Protein AF-A0AA91GJD8-F1 (afdb_monomer)

Structure (mmCIF, N/CA/C/O backbone):
data_AF-A0AA91GJD8-F1
#
_entry.id   AF-A0AA91GJD8-F1
#
loop_
_atom_site.group_PDB
_atom_site.id
_atom_site.type_symbol
_atom_site.label_atom_id
_atom_site.label_alt_id
_atom_site.label_comp_id
_atom_site.label_asym_id
_atom_site.label_entity_id
_atom_site.label_seq_id
_atom_site.pdbx_PDB_ins_code
_atom_site.Cartn_x
_atom_site.Cartn_y
_atom_site.Cartn_z
_atom_site.occupancy
_atom_site.B_iso_or_equiv
_atom_site.auth_seq_id
_atom_site.auth_comp_id
_atom_site.auth_asym_id
_atom_site.auth_atom_id
_atom_site.pdbx_PDB_model_num
ATOM 1 N N . MET A 1 1 ? 23.138 -32.996 49.313 1.00 40.31 1 MET A N 1
ATOM 2 C CA . MET A 1 1 ? 22.400 -33.266 48.063 1.00 40.31 1 MET A CA 1
ATOM 3 C C . MET A 1 1 ? 22.111 -31.910 47.428 1.00 40.31 1 MET A C 1
ATOM 5 O O . MET A 1 1 ? 21.267 -31.189 47.938 1.00 40.31 1 MET A O 1
ATOM 9 N N . LEU A 1 2 ? 22.924 -31.492 46.452 1.00 36.62 2 LEU A N 1
ATOM 10 C CA . LEU A 1 2 ? 22.781 -30.199 45.770 1.00 36.62 2 LEU A CA 1
ATOM 11 C C . LEU A 1 2 ? 21.764 -30.365 44.634 1.00 36.62 2 LEU A C 1
ATOM 13 O O . LEU A 1 2 ? 22.000 -31.157 43.725 1.00 36.62 2 LEU A O 1
ATOM 17 N N . ALA A 1 3 ? 20.654 -29.633 44.680 1.00 37.00 3 ALA A N 1
ATOM 18 C CA . ALA A 1 3 ? 19.756 -29.502 43.541 1.00 37.00 3 ALA A CA 1
ATOM 19 C C . ALA A 1 3 ? 20.254 -28.346 42.665 1.00 37.00 3 ALA A C 1
ATOM 21 O O . ALA A 1 3 ? 20.180 -27.182 43.052 1.00 37.00 3 ALA A O 1
ATOM 22 N N . VAL A 1 4 ? 20.794 -28.677 41.493 1.00 37.81 4 VAL A N 1
ATOM 23 C CA . VAL A 1 4 ? 21.071 -27.703 40.435 1.00 37.81 4 VAL A CA 1
ATOM 24 C C . VAL A 1 4 ? 19.740 -27.390 39.758 1.00 37.81 4 VAL A C 1
ATOM 26 O O . VAL A 1 4 ? 19.189 -28.224 39.042 1.00 37.81 4 VAL A O 1
ATOM 29 N N . ILE A 1 5 ? 19.203 -26.197 40.007 1.00 45.84 5 ILE A N 1
ATOM 30 C CA . ILE A 1 5 ? 18.058 -25.674 39.262 1.00 45.84 5 ILE A CA 1
ATOM 31 C C . ILE A 1 5 ? 18.604 -25.112 37.949 1.00 45.84 5 ILE A C 1
ATOM 33 O O . ILE A 1 5 ? 19.195 -24.035 37.912 1.00 45.84 5 ILE A O 1
ATOM 37 N N . VAL A 1 6 ? 18.429 -25.868 36.867 1.00 45.69 6 VAL A N 1
ATOM 38 C CA . VAL A 1 6 ? 18.676 -25.390 35.504 1.00 45.69 6 VAL A CA 1
ATOM 39 C C . VAL A 1 6 ? 17.486 -24.523 35.099 1.00 45.69 6 VAL A C 1
ATOM 41 O O . VAL A 1 6 ? 16.412 -25.031 34.782 1.00 45.69 6 VAL A O 1
ATOM 44 N N . LEU A 1 7 ? 17.663 -23.202 35.130 1.00 41.31 7 LEU A N 1
ATOM 45 C CA . LEU A 1 7 ? 16.714 -22.268 34.532 1.00 41.31 7 LEU A CA 1
ATOM 46 C C . LEU A 1 7 ? 16.881 -22.316 33.009 1.00 41.31 7 LEU A C 1
ATOM 48 O O . LEU A 1 7 ? 17.802 -21.722 32.449 1.00 41.31 7 LEU A O 1
ATOM 52 N N . PHE A 1 8 ? 15.976 -23.023 32.332 1.00 42.22 8 PHE A N 1
ATOM 53 C CA . PHE A 1 8 ? 15.761 -22.857 30.899 1.00 42.22 8 PHE A CA 1
ATOM 54 C C . PHE A 1 8 ? 15.154 -21.471 30.662 1.00 42.22 8 PHE A C 1
ATOM 56 O O . PHE A 1 8 ? 13.937 -21.300 30.689 1.00 42.22 8 PHE A O 1
ATOM 63 N N . SER A 1 9 ? 16.002 -20.467 30.434 1.00 44.53 9 SER A N 1
ATOM 64 C CA . SER A 1 9 ? 15.555 -19.203 29.852 1.00 44.53 9 SER A CA 1
ATOM 65 C C . SER A 1 9 ? 15.258 -19.459 28.377 1.00 44.53 9 SER A C 1
ATOM 67 O O . SER A 1 9 ? 16.129 -19.382 27.510 1.00 44.53 9 SER A O 1
ATOM 69 N N . GLY A 1 10 ? 14.028 -19.890 28.103 1.00 40.16 10 GLY A N 1
ATOM 70 C CA . GLY A 1 10 ? 13.501 -19.996 26.755 1.00 40.16 10 GLY A CA 1
ATOM 71 C C . GLY A 1 10 ? 13.394 -18.601 26.154 1.00 40.16 10 GLY A C 1
ATOM 72 O O . GLY A 1 10 ? 12.368 -17.944 26.294 1.00 40.16 10 GLY A O 1
ATOM 73 N N . CYS A 1 11 ? 14.444 -18.148 25.471 1.00 42.94 11 CYS A N 1
ATOM 74 C CA . CYS A 1 11 ? 14.376 -16.986 24.593 1.00 42.94 11 CYS A CA 1
ATOM 75 C C . CYS A 1 11 ? 13.527 -17.335 23.364 1.00 42.94 11 CYS A C 1
ATOM 77 O O . CYS A 1 11 ? 14.033 -17.539 22.263 1.00 42.94 11 CYS A O 1
ATOM 79 N N . THR A 1 12 ? 12.209 -17.408 23.528 1.00 47.09 12 THR A N 1
ATOM 80 C CA . THR A 1 12 ? 11.309 -17.159 22.406 1.00 47.09 12 THR A CA 1
ATOM 81 C C . THR A 1 12 ? 11.409 -15.674 22.097 1.00 47.09 12 THR A C 1
ATOM 83 O O . THR A 1 12 ? 10.758 -14.867 22.755 1.00 47.09 12 THR A O 1
ATOM 86 N N . ASN A 1 13 ? 12.232 -15.313 21.108 1.00 42.97 13 ASN A N 1
ATOM 87 C CA . ASN A 1 13 ? 12.171 -14.012 20.442 1.00 42.97 13 ASN A CA 1
ATOM 88 C C . ASN A 1 13 ? 10.788 -13.887 19.790 1.00 42.97 13 ASN A C 1
ATOM 90 O O . ASN A 1 13 ? 10.597 -14.179 18.608 1.00 42.97 13 ASN A O 1
ATOM 94 N N . ARG A 1 14 ? 9.784 -13.530 20.590 1.00 50.78 14 ARG A N 1
ATOM 95 C CA . ARG A 1 14 ? 8.477 -13.124 20.102 1.00 50.78 14 ARG A CA 1
ATOM 96 C C . ARG A 1 14 ? 8.691 -11.719 19.569 1.00 50.78 14 ARG A C 1
ATOM 98 O O . ARG A 1 14 ? 8.642 -10.767 20.330 1.00 50.78 14 ARG A O 1
ATOM 105 N N . GLU A 1 15 ? 9.035 -11.642 18.287 1.00 59.50 15 GLU A N 1
ATOM 106 C CA . GLU A 1 15 ? 9.141 -10.391 17.540 1.00 59.50 15 GLU A CA 1
ATOM 107 C C . GLU A 1 15 ? 7.910 -9.543 17.879 1.00 59.50 15 GLU A C 1
ATOM 109 O O . GLU A 1 15 ? 6.768 -9.957 17.634 1.00 59.50 15 GLU A O 1
ATOM 114 N N . GLU A 1 16 ? 8.145 -8.442 18.588 1.00 64.56 16 GLU A N 1
ATOM 115 C CA . GLU A 1 16 ? 7.087 -7.602 19.123 1.00 64.56 16 GLU A CA 1
ATOM 116 C C . GLU A 1 16 ? 6.319 -7.014 17.939 1.00 64.56 16 GLU A C 1
ATOM 118 O O . GLU A 1 16 ? 6.892 -6.399 17.037 1.00 64.56 16 GLU A O 1
ATOM 123 N N . ARG A 1 17 ? 5.019 -7.311 17.866 1.00 78.00 17 ARG A N 1
ATOM 124 C CA . ARG A 1 17 ? 4.203 -6.880 16.732 1.00 78.00 17 ARG A CA 1
ATOM 125 C C . ARG A 1 17 ? 3.883 -5.408 16.899 1.00 78.00 17 ARG A C 1
ATOM 127 O O . ARG A 1 17 ? 3.094 -5.053 17.768 1.00 78.00 17 ARG A O 1
ATOM 134 N N . LYS A 1 18 ? 4.457 -4.586 16.028 1.00 89.50 18 LYS A N 1
ATOM 135 C CA . LYS A 1 18 ? 4.160 -3.159 15.964 1.00 89.50 18 LYS A CA 1
ATOM 136 C C . LYS A 1 18 ? 2.747 -2.930 15.444 1.00 89.50 18 LYS A C 1
ATOM 138 O O . LYS A 1 18 ? 2.341 -3.523 14.442 1.00 89.50 18 LYS A O 1
ATOM 143 N N . GLU A 1 19 ? 2.006 -2.071 16.132 1.00 93.62 19 GLU A N 1
ATOM 144 C CA . GLU A 1 19 ? 0.676 -1.646 15.708 1.00 93.62 19 GLU A CA 1
ATOM 145 C C . GLU A 1 19 ? 0.785 -0.708 14.507 1.00 93.62 19 GLU A C 1
ATOM 147 O O . GLU A 1 19 ? 1.524 0.278 14.541 1.00 93.62 19 GLU A O 1
ATOM 152 N N . ILE A 1 20 ? 0.047 -1.016 13.442 1.00 96.00 20 ILE A N 1
ATOM 153 C CA . ILE A 1 20 ? 0.041 -0.218 12.217 1.00 96.00 20 ILE A CA 1
ATOM 154 C C . ILE A 1 20 ? -0.845 1.009 12.435 1.00 96.00 20 ILE A C 1
ATOM 156 O O . ILE A 1 20 ? -1.944 0.909 12.975 1.00 96.00 20 ILE A O 1
ATOM 160 N N . LYS A 1 21 ? -0.363 2.168 11.991 1.00 97.94 21 LYS A N 1
ATOM 161 C CA . LYS A 1 21 ? -1.124 3.419 11.942 1.00 97.94 21 LYS A CA 1
ATOM 162 C C . LYS A 1 21 ? -1.615 3.710 10.527 1.00 97.94 21 LYS A C 1
ATOM 164 O O . LYS A 1 21 ? -2.779 4.042 10.325 1.00 97.94 21 LYS A O 1
ATOM 169 N N . GLU A 1 22 ? -0.722 3.567 9.553 1.00 98.38 22 GLU A N 1
ATOM 170 C CA . GLU A 1 22 ? -0.980 3.948 8.168 1.00 98.38 22 GLU A CA 1
ATOM 171 C C . GLU A 1 22 ? -0.252 3.005 7.208 1.00 98.38 22 GLU A C 1
ATOM 173 O O . GLU A 1 22 ? 0.872 2.566 7.481 1.00 98.38 22 GLU A O 1
ATOM 178 N N . ILE A 1 23 ? -0.884 2.718 6.073 1.00 98.50 23 ILE A N 1
ATOM 179 C CA . ILE A 1 23 ? -0.263 2.006 4.955 1.00 98.50 23 ILE A CA 1
ATOM 180 C C . ILE A 1 23 ? -0.408 2.873 3.713 1.00 98.50 23 ILE A C 1
ATOM 182 O O . ILE A 1 23 ? -1.518 3.246 3.356 1.00 98.50 23 ILE A O 1
ATOM 186 N N . SER A 1 24 ? 0.698 3.143 3.032 1.00 98.44 24 SER A N 1
ATOM 187 C CA . SER A 1 24 ? 0.710 3.834 1.747 1.00 98.44 24 SER A CA 1
ATOM 188 C C . SER A 1 24 ? 1.367 2.940 0.706 1.00 98.44 24 SER A C 1
ATOM 190 O O . SER A 1 24 ? 2.422 2.356 0.958 1.00 98.44 24 SER A O 1
ATOM 192 N N . TYR A 1 25 ? 0.734 2.792 -0.450 1.00 98.50 25 TYR A N 1
ATOM 193 C CA . TYR A 1 25 ? 1.249 1.995 -1.555 1.00 98.50 25 TYR A CA 1
ATOM 194 C C . TYR A 1 25 ? 1.020 2.716 -2.877 1.00 98.50 25 TYR A C 1
ATOM 196 O O . TYR A 1 25 ? -0.041 3.299 -3.089 1.00 98.50 25 TYR A O 1
ATOM 204 N N . MET A 1 26 ? 1.984 2.625 -3.791 1.00 97.44 26 MET A N 1
ATOM 205 C CA . MET A 1 26 ? 1.849 3.172 -5.139 1.00 97.44 26 MET A CA 1
ATOM 206 C C . MET A 1 26 ? 2.556 2.325 -6.192 1.00 97.44 26 MET A C 1
ATOM 208 O O . MET A 1 26 ? 3.526 1.622 -5.902 1.00 97.44 26 MET A O 1
ATOM 212 N N . THR A 1 27 ? 2.090 2.454 -7.432 1.00 96.31 27 THR A N 1
ATOM 213 C CA . THR A 1 27 ? 2.790 1.997 -8.635 1.00 96.31 27 THR A CA 1
ATOM 214 C C . THR A 1 27 ? 3.032 3.157 -9.578 1.00 96.31 27 THR A C 1
ATOM 216 O O . THR A 1 27 ? 2.206 4.066 -9.685 1.00 96.31 27 THR A O 1
ATOM 219 N N . SER A 1 28 ? 4.131 3.090 -10.318 1.00 94.31 28 SER A N 1
ATOM 220 C CA . SER A 1 28 ? 4.445 4.034 -11.379 1.00 94.31 28 SER A CA 1
ATOM 221 C C . SER A 1 28 ? 5.001 3.336 -12.613 1.00 94.31 28 SER A C 1
ATOM 223 O O . SER A 1 28 ? 5.480 2.204 -12.552 1.00 94.31 28 SER A O 1
ATOM 225 N N . SER A 1 29 ? 4.923 4.028 -13.745 1.00 90.94 29 SER A N 1
ATOM 226 C CA . SER A 1 29 ? 5.653 3.691 -14.963 1.00 90.94 29 SER A CA 1
ATOM 227 C C . SER A 1 29 ? 6.292 4.963 -15.505 1.00 90.94 29 SER A C 1
ATOM 229 O O . SER A 1 29 ? 5.633 5.998 -15.593 1.00 90.94 29 SER A O 1
ATOM 231 N N . PHE A 1 30 ? 7.598 4.920 -15.780 1.00 88.56 30 PHE A N 1
ATOM 232 C CA . PHE A 1 30 ? 8.376 6.081 -16.245 1.00 88.56 30 PHE A CA 1
ATOM 233 C C . PHE A 1 30 ? 8.200 7.338 -15.368 1.00 88.56 30 PHE A C 1
ATOM 235 O O . PHE A 1 30 ? 8.199 8.466 -15.854 1.00 88.56 30 PHE A O 1
ATOM 242 N N . GLY A 1 31 ? 8.045 7.139 -14.054 1.00 87.88 31 GLY A N 1
ATOM 243 C CA . GLY A 1 31 ?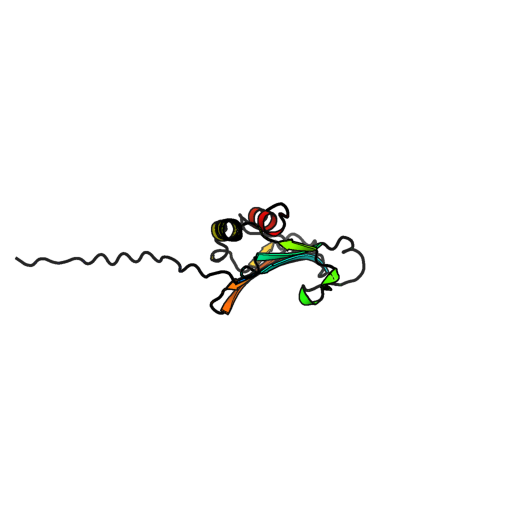 7.869 8.218 -13.078 1.00 87.88 31 GLY A CA 1
ATOM 244 C C . GLY A 1 31 ? 6.446 8.774 -12.961 1.00 87.88 31 GLY A C 1
ATOM 245 O O . GLY A 1 31 ? 6.222 9.636 -12.118 1.00 87.88 31 GLY A O 1
ATOM 246 N N . VAL A 1 32 ? 5.481 8.276 -13.739 1.00 90.69 32 VAL A N 1
ATOM 247 C CA . VAL A 1 32 ? 4.063 8.652 -13.631 1.00 90.69 32 VAL A CA 1
ATOM 248 C C . VAL A 1 32 ? 3.336 7.633 -12.762 1.00 90.69 32 VAL A C 1
ATOM 250 O O . VAL A 1 32 ? 3.399 6.433 -13.036 1.00 90.69 32 VAL A O 1
ATOM 253 N N . LEU A 1 33 ? 2.648 8.089 -11.713 1.00 93.12 33 LEU A N 1
ATOM 254 C CA . LEU A 1 33 ? 1.823 7.229 -10.871 1.00 93.12 33 LEU A CA 1
ATOM 255 C C . LEU A 1 33 ? 0.648 6.679 -11.673 1.00 93.12 33 LEU A C 1
ATOM 257 O O . LEU A 1 33 ? -0.118 7.425 -12.286 1.00 93.12 33 LEU A O 1
ATOM 261 N N . SER A 1 34 ? 0.495 5.361 -11.619 1.00 93.19 34 SER A N 1
ATOM 262 C CA . SER A 1 34 ? -0.629 4.644 -12.216 1.00 93.19 34 SER A CA 1
ATOM 263 C C . SER A 1 34 ? -1.687 4.276 -11.181 1.00 93.19 34 SER A C 1
ATOM 265 O O . SER A 1 34 ? -2.877 4.307 -11.483 1.00 93.19 34 SER A O 1
ATOM 267 N N . LYS A 1 35 ? -1.276 3.941 -9.953 1.00 95.75 35 LYS A N 1
ATOM 268 C CA . LYS A 1 35 ? -2.179 3.621 -8.841 1.00 95.75 35 LYS A CA 1
ATOM 269 C C . LYS A 1 35 ? -1.581 4.089 -7.527 1.00 95.75 35 LYS A C 1
ATOM 271 O O . LYS A 1 35 ? -0.367 4.005 -7.344 1.00 95.75 35 LYS A O 1
ATOM 276 N N . ALA A 1 36 ? -2.436 4.498 -6.602 1.00 97.56 36 ALA A N 1
ATOM 277 C CA . ALA A 1 36 ? -2.062 4.731 -5.217 1.00 97.56 36 ALA A CA 1
ATOM 278 C C . ALA A 1 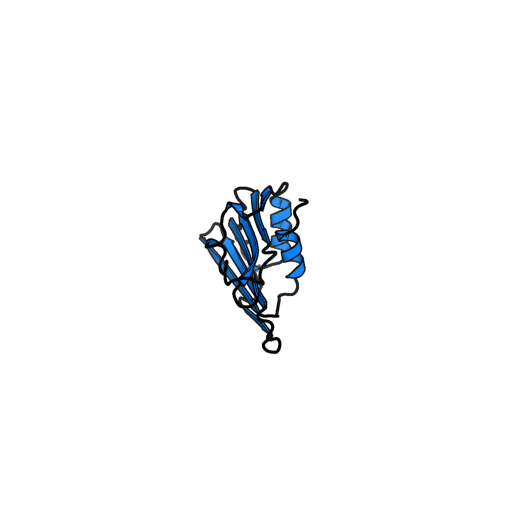36 ? -3.186 4.306 -4.270 1.00 97.56 36 ALA A C 1
ATOM 280 O O . ALA A 1 36 ? -4.361 4.305 -4.636 1.00 97.56 36 ALA A O 1
ATOM 281 N N . VAL A 1 37 ? -2.812 3.929 -3.054 1.00 98.31 37 VAL A N 1
ATOM 282 C CA . VAL A 1 37 ? -3.744 3.678 -1.960 1.00 98.31 37 VAL A CA 1
ATOM 283 C C . VAL A 1 37 ? -3.133 4.128 -0.644 1.00 98.31 37 VAL A C 1
ATOM 285 O O . VAL A 1 37 ? -1.990 3.789 -0.337 1.00 98.31 37 VAL A O 1
ATOM 288 N N . GLU A 1 38 ? -3.913 4.864 0.135 1.00 98.31 38 GLU A N 1
ATOM 289 C CA . GLU A 1 38 ? -3.589 5.248 1.506 1.00 98.31 38 GLU A CA 1
ATOM 290 C C . GLU A 1 38 ? -4.636 4.662 2.441 1.00 98.31 38 GLU A C 1
ATOM 292 O O . GLU A 1 38 ? -5.830 4.857 2.234 1.00 98.31 38 GLU A O 1
ATOM 297 N N . VAL A 1 39 ? -4.201 3.934 3.463 1.00 98.44 39 VAL A N 1
ATOM 298 C CA . VAL A 1 39 ? -5.058 3.329 4.480 1.00 98.44 39 VAL A CA 1
ATOM 299 C C . VAL A 1 39 ? -4.762 3.982 5.816 1.00 98.44 39 VAL A C 1
ATOM 301 O O . VAL A 1 39 ? -3.622 3.938 6.276 1.00 98.44 39 VAL A O 1
ATOM 304 N N . ASN A 1 40 ? -5.795 4.512 6.462 1.00 98.19 40 ASN A N 1
ATOM 305 C CA . ASN A 1 40 ? -5.734 4.999 7.832 1.00 98.19 40 ASN A CA 1
ATOM 306 C C . ASN A 1 40 ? -6.448 3.993 8.746 1.00 98.19 40 ASN A C 1
ATOM 308 O O . ASN A 1 40 ? -7.649 3.745 8.599 1.00 98.19 40 ASN A O 1
ATOM 312 N N . ILE A 1 41 ? -5.693 3.391 9.671 1.00 97.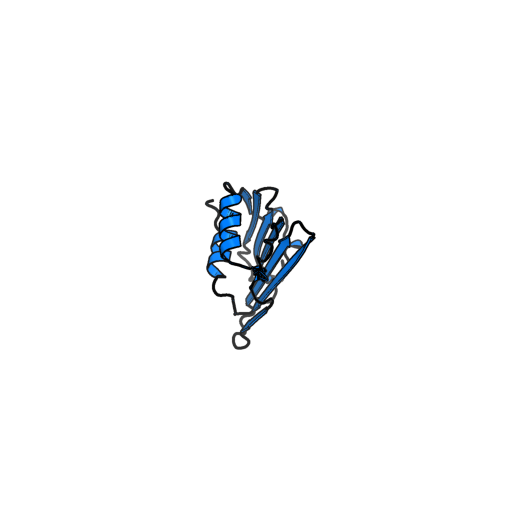62 41 ILE A N 1
ATOM 313 C CA . ILE A 1 41 ? -6.207 2.347 10.567 1.00 97.62 41 ILE A CA 1
ATOM 314 C C . ILE A 1 41 ? -7.137 2.929 11.636 1.00 97.62 41 ILE A C 1
ATOM 316 O O . ILE A 1 41 ? -8.140 2.302 11.969 1.00 97.62 41 ILE A O 1
ATOM 320 N N . GLU A 1 42 ? -6.834 4.122 12.150 1.00 95.94 42 GLU A N 1
ATOM 321 C CA . GLU A 1 42 ? -7.622 4.777 13.204 1.00 95.94 42 GLU A CA 1
ATOM 322 C C . GLU A 1 42 ? -8.997 5.206 12.682 1.00 95.94 42 GLU A C 1
ATOM 324 O O . GLU A 1 42 ? -10.013 4.957 13.330 1.00 95.94 42 GLU A O 1
ATOM 329 N N . ASP A 1 43 ? -9.037 5.753 11.467 1.00 97.31 43 ASP A N 1
ATOM 330 C CA . ASP A 1 43 ? -10.280 6.188 10.826 1.00 97.31 43 ASP A CA 1
ATOM 331 C C . ASP A 1 43 ? -11.031 5.035 10.138 1.00 97.31 43 ASP A C 1
ATOM 333 O O . ASP A 1 43 ? -12.185 5.197 9.725 1.00 97.31 43 ASP A O 1
ATOM 337 N N . ALA A 1 44 ? -10.389 3.867 10.011 1.00 97.56 44 ALA A N 1
ATOM 338 C CA . ALA A 1 44 ? -10.860 2.724 9.233 1.00 97.56 44 ALA A CA 1
ATOM 339 C C . ALA A 1 44 ? -11.284 3.134 7.812 1.00 97.56 44 ALA A C 1
ATOM 341 O O . ALA A 1 44 ? -12.363 2.779 7.327 1.00 97.56 44 ALA A O 1
ATOM 342 N N . THR A 1 45 ? -10.433 3.911 7.143 1.00 97.69 45 THR A N 1
ATOM 343 C CA . THR A 1 45 ? -10.663 4.385 5.776 1.00 97.69 45 THR A CA 1
ATOM 344 C C . THR A 1 45 ? -9.513 4.012 4.863 1.00 97.69 45 THR A C 1
ATOM 346 O O . THR A 1 45 ? -8.378 3.802 5.296 1.00 97.69 45 THR A O 1
ATOM 349 N N . LYS A 1 46 ? -9.815 3.953 3.569 1.00 97.00 46 LYS A N 1
ATOM 350 C CA . LYS A 1 46 ? -8.799 3.962 2.530 1.00 97.00 46 LYS A CA 1
ATOM 351 C C . LYS A 1 46 ? -9.174 4.891 1.391 1.00 97.00 46 LYS A C 1
ATOM 353 O O . LYS A 1 46 ? -10.333 4.942 0.986 1.00 97.00 46 LYS A O 1
ATOM 358 N N . LYS A 1 47 ? -8.176 5.593 0.873 1.00 97.69 47 LYS A N 1
ATOM 359 C CA . LYS A 1 47 ? -8.257 6.431 -0.319 1.00 97.69 47 LYS A CA 1
ATOM 360 C C . LYS A 1 47 ? -7.585 5.689 -1.458 1.00 97.69 47 LYS A C 1
ATOM 362 O O . LYS A 1 47 ? -6.455 5.241 -1.288 1.00 97.69 47 LYS A O 1
ATOM 367 N N . ILE A 1 48 ? -8.262 5.529 -2.586 1.00 97.88 48 ILE A N 1
ATOM 368 C CA . ILE A 1 48 ? -7.747 4.825 -3.761 1.00 97.88 48 ILE A CA 1
ATOM 369 C C . ILE A 1 48 ? -7.714 5.793 -4.937 1.00 97.88 48 ILE A C 1
ATOM 371 O O . ILE A 1 48 ? -8.709 6.435 -5.247 1.00 97.88 48 ILE A O 1
ATOM 375 N N . PHE A 1 49 ? -6.568 5.858 -5.603 1.00 95.81 49 PHE A N 1
ATOM 376 C CA . PHE A 1 49 ? -6.375 6.596 -6.843 1.00 95.81 49 PHE A CA 1
ATOM 377 C C . PHE A 1 49 ? -5.991 5.622 -7.957 1.00 95.81 49 PHE A C 1
ATOM 379 O O . PHE A 1 49 ? -5.111 4.771 -7.780 1.00 95.81 49 PHE A O 1
ATOM 386 N N . ILE A 1 50 ? -6.634 5.763 -9.117 1.00 94.12 50 ILE A N 1
ATOM 387 C CA . ILE A 1 50 ? -6.319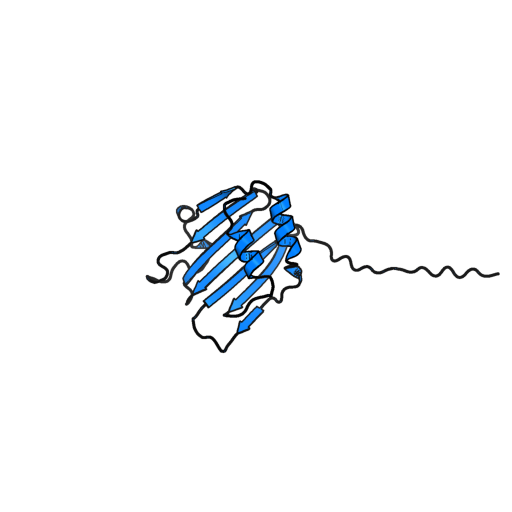 5.017 -10.337 1.00 94.12 50 ILE A CA 1
ATOM 388 C C . ILE A 1 50 ? -6.192 6.021 -11.480 1.00 94.12 50 ILE A C 1
ATOM 390 O O . ILE A 1 50 ? -7.172 6.634 -11.898 1.00 94.12 50 ILE A O 1
ATOM 394 N N . ASN A 1 51 ? -4.981 6.163 -12.011 1.00 90.31 51 ASN A N 1
ATOM 395 C CA . ASN A 1 51 ? -4.732 6.998 -13.174 1.00 90.31 51 ASN A CA 1
ATOM 396 C C . ASN A 1 51 ? -5.044 6.209 -14.449 1.00 90.31 51 ASN A C 1
ATOM 398 O O . ASN A 1 51 ? -4.275 5.333 -14.847 1.00 90.31 51 ASN A O 1
ATOM 402 N N . ASN A 1 52 ? -6.163 6.524 -15.097 1.00 81.25 52 ASN A N 1
ATOM 403 C CA . ASN A 1 52 ? -6.554 5.896 -16.361 1.00 81.25 52 ASN A CA 1
ATOM 404 C C . ASN A 1 52 ? -5.895 6.546 -17.595 1.00 81.25 52 ASN A C 1
ATOM 406 O O . ASN A 1 52 ? -5.956 5.965 -18.676 1.00 81.25 52 ASN A O 1
ATOM 410 N N . ASP A 1 53 ? -5.242 7.707 -17.449 1.00 73.56 53 ASP A N 1
ATOM 411 C CA . ASP A 1 53 ? -4.527 8.407 -18.528 1.00 73.56 53 ASP A CA 1
ATOM 412 C C . ASP A 1 53 ? -3.065 8.694 -18.145 1.00 73.56 53 ASP A C 1
ATOM 414 O O . ASP A 1 53 ? -2.565 9.815 -18.209 1.00 73.56 53 ASP A O 1
ATOM 418 N N . TYR A 1 54 ? -2.328 7.643 -17.782 1.00 66.38 54 TYR A N 1
ATOM 419 C CA . TYR A 1 54 ? -0.886 7.728 -17.510 1.00 66.38 54 TYR A CA 1
ATOM 420 C C . TYR A 1 54 ? -0.037 7.955 -18.781 1.00 66.38 54 TYR A C 1
ATOM 422 O O . TYR A 1 54 ? 1.191 7.975 -18.713 1.00 66.38 54 TYR A O 1
ATOM 430 N N . SER A 1 55 ? -0.684 8.121 -19.944 1.00 63.28 55 SER A N 1
ATOM 431 C CA . SER A 1 55 ? -0.050 8.353 -21.247 1.00 63.28 55 SER A CA 1
ATOM 432 C C . SER A 1 55 ? 0.212 9.833 -21.545 1.00 63.28 55 SER A C 1
ATOM 434 O O . SER A 1 55 ? 1.042 10.152 -22.400 1.00 63.28 55 SER A O 1
ATOM 436 N N . ARG A 1 56 ? -0.471 10.748 -20.840 1.00 52.75 56 ARG A N 1
ATOM 437 C CA . ARG A 1 56 ? -0.393 12.192 -21.077 1.00 52.75 56 ARG A CA 1
ATOM 438 C C . ARG A 1 56 ? 0.153 12.917 -19.846 1.00 52.75 56 ARG A C 1
ATOM 440 O O . ARG A 1 56 ? -0.547 13.144 -18.873 1.00 52.75 56 ARG A O 1
ATOM 447 N N . SER A 1 57 ? 1.410 13.345 -19.951 1.00 55.00 57 SER A N 1
ATOM 448 C CA . SER A 1 57 ? 2.014 14.412 -19.137 1.00 55.00 57 SER A CA 1
ATOM 449 C C . SER A 1 57 ? 2.226 14.132 -17.640 1.00 55.00 57 SER A C 1
ATOM 451 O O . SER A 1 57 ? 1.555 14.716 -16.805 1.00 55.00 57 SER A O 1
ATOM 453 N N . GLY A 1 58 ? 3.267 13.359 -17.303 1.00 61.62 58 GLY A N 1
ATOM 454 C CA . GLY A 1 58 ? 4.248 13.662 -16.235 1.00 61.62 58 GLY A CA 1
ATOM 455 C C . GLY A 1 58 ? 3.812 13.838 -14.767 1.00 61.62 58 GLY A C 1
ATOM 456 O O . GLY A 1 58 ? 4.686 13.994 -13.915 1.00 61.62 58 GLY A O 1
ATOM 457 N N . VAL A 1 59 ? 2.521 13.813 -14.443 1.00 70.19 59 VAL A N 1
ATOM 458 C CA . VAL A 1 59 ? 1.971 13.977 -13.091 1.00 70.19 59 VAL A CA 1
ATOM 459 C C . VAL A 1 59 ? 0.715 13.110 -12.919 1.00 70.19 59 VAL A C 1
ATOM 461 O O . VAL A 1 59 ? 0.025 12.844 -13.900 1.00 70.19 59 VAL A O 1
ATOM 464 N N . PRO A 1 60 ? 0.398 12.666 -11.693 1.00 82.62 60 PRO A N 1
ATOM 465 C CA . PRO A 1 60 ? 1.180 12.830 -10.469 1.00 82.62 60 PRO A CA 1
ATOM 466 C C . PRO A 1 60 ? 2.352 11.838 -10.427 1.00 82.62 60 PRO A C 1
ATOM 468 O O . PRO A 1 60 ? 2.252 10.725 -10.924 1.00 82.62 60 PRO A O 1
ATOM 471 N N . ASN A 1 61 ? 3.482 12.239 -9.845 1.00 84.25 61 ASN A N 1
ATOM 472 C CA . ASN A 1 61 ? 4.667 11.384 -9.644 1.00 84.25 61 ASN A CA 1
ATOM 473 C C . ASN A 1 61 ? 4.883 10.995 -8.171 1.00 84.25 61 ASN A C 1
ATOM 475 O O . ASN A 1 61 ? 5.774 10.206 -7.855 1.00 84.25 61 ASN A O 1
ATOM 479 N N . LYS A 1 62 ? 4.068 11.559 -7.277 1.00 88.44 62 LYS A N 1
ATOM 480 C CA . LYS A 1 62 ? 4.031 11.287 -5.843 1.00 88.44 62 LYS A CA 1
ATOM 481 C C . LYS A 1 62 ? 2.600 11.431 -5.332 1.00 88.44 62 LYS A C 1
ATOM 483 O O . LYS A 1 62 ? 1.810 12.145 -5.950 1.00 88.44 62 LYS A O 1
ATOM 488 N N . ILE A 1 63 ? 2.279 10.754 -4.232 1.00 91.62 63 ILE A N 1
ATOM 489 C CA . ILE A 1 63 ? 0.911 10.692 -3.702 1.00 91.62 63 ILE A CA 1
ATOM 490 C C . ILE A 1 63 ? 0.447 12.068 -3.221 1.00 91.62 63 ILE A C 1
ATOM 492 O O . ILE A 1 63 ? -0.671 12.465 -3.517 1.00 91.62 63 ILE A O 1
ATOM 496 N N . GLU A 1 64 ? 1.330 12.847 -2.595 1.00 91.62 64 GLU A N 1
ATOM 497 C CA . GLU A 1 64 ? 1.038 14.206 -2.121 1.00 91.62 64 GLU A CA 1
ATOM 498 C C . GLU A 1 64 ? 0.669 15.201 -3.235 1.00 91.62 64 GLU A C 1
ATOM 500 O O . GLU A 1 64 ? 0.144 16.276 -2.953 1.00 91.62 64 GLU A O 1
ATOM 505 N N . ASN A 1 65 ? 0.949 14.854 -4.496 1.00 90.81 65 ASN A N 1
ATOM 506 C CA . ASN A 1 65 ? 0.611 15.669 -5.661 1.00 90.81 65 ASN A CA 1
ATOM 507 C C . ASN A 1 65 ? -0.743 15.283 -6.278 1.00 90.81 65 ASN A C 1
ATOM 509 O O . ASN A 1 65 ? -1.149 15.903 -7.260 1.00 90.81 65 ASN A O 1
ATOM 513 N N . ILE A 1 66 ? -1.412 14.247 -5.763 1.00 90.81 66 ILE A N 1
ATOM 514 C CA . ILE A 1 66 ? -2.735 13.824 -6.224 1.00 90.81 66 ILE A CA 1
ATOM 515 C C . ILE A 1 66 ? -3.778 14.745 -5.572 1.00 90.81 66 ILE A C 1
ATOM 517 O O . ILE A 1 66 ? -3.819 14.827 -4.341 1.00 90.81 66 ILE A O 1
ATOM 521 N N . PRO A 1 67 ? -4.629 15.441 -6.347 1.00 92.19 67 PRO A N 1
ATOM 522 C CA . PRO A 1 67 ? -5.751 16.182 -5.785 1.00 92.19 67 PRO A CA 1
ATOM 523 C C . PRO A 1 67 ? -6.651 15.270 -4.945 1.00 92.19 67 PRO A C 1
ATOM 525 O O . PRO A 1 67 ? -7.012 14.181 -5.376 1.00 92.19 67 PRO A O 1
ATOM 528 N N . GLU A 1 68 ? -7.079 15.727 -3.766 1.00 92.94 68 GLU A N 1
ATOM 529 C CA . GLU A 1 68 ? -7.983 14.950 -2.896 1.00 92.94 68 GLU A CA 1
ATOM 530 C C . GLU A 1 68 ? -9.288 14.537 -3.602 1.00 92.94 68 GLU A C 1
ATOM 532 O O . GLU A 1 68 ? -9.841 13.481 -3.311 1.00 92.94 68 GLU A O 1
ATOM 537 N N . SER A 1 69 ? -9.755 15.336 -4.569 1.00 93.94 69 SER A N 1
ATOM 538 C CA . SER A 1 69 ? -10.920 15.031 -5.412 1.00 93.94 69 SER A CA 1
ATOM 539 C C . SER A 1 69 ? -10.744 13.813 -6.315 1.00 93.94 69 SER A C 1
ATOM 541 O O . SER A 1 69 ? -11.740 13.268 -6.784 1.00 93.94 69 SER A O 1
ATOM 543 N N . ASP A 1 70 ? -9.502 13.414 -6.581 1.00 93.75 70 ASP A N 1
ATOM 544 C CA . ASP A 1 70 ? -9.174 12.331 -7.506 1.00 93.75 70 ASP A CA 1
ATOM 545 C C . ASP A 1 70 ? -9.087 10.981 -6.778 1.00 93.75 70 ASP A C 1
ATOM 547 O O . ASP A 1 70 ? -8.941 9.936 -7.415 1.00 93.75 70 ASP A O 1
ATOM 551 N N . PHE A 1 71 ? -9.190 10.986 -5.445 1.00 96.00 71 PHE A N 1
ATOM 552 C CA . PHE A 1 71 ? -9.310 9.771 -4.658 1.00 96.00 71 PHE A CA 1
ATOM 553 C C . PHE A 1 71 ? -10.766 9.346 -4.503 1.00 96.00 71 PHE A C 1
ATOM 555 O O . PHE A 1 71 ? -11.633 10.103 -4.068 1.00 96.00 71 PHE A O 1
ATOM 562 N N . GLU A 1 72 ? -11.001 8.061 -4.721 1.00 97.00 72 GLU A N 1
ATOM 563 C CA . GLU A 1 72 ? -12.194 7.391 -4.233 1.00 97.00 72 GLU A CA 1
ATOM 564 C C . GLU A 1 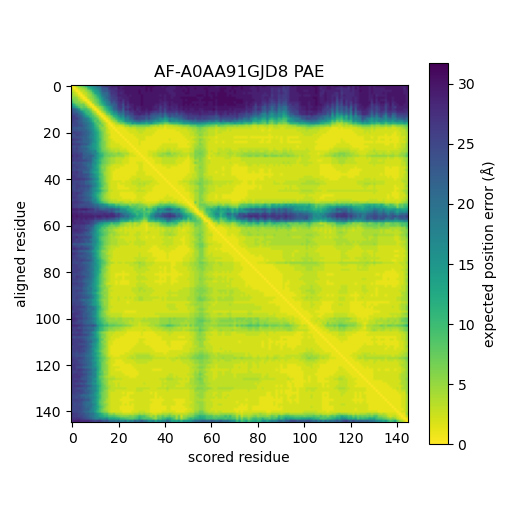72 ? -11.971 6.950 -2.782 1.00 97.00 72 GLU A C 1
ATOM 566 O O . GLU A 1 72 ? -10.971 6.301 -2.456 1.00 97.00 72 GLU A O 1
ATOM 571 N N . ILE A 1 73 ? -12.903 7.299 -1.894 1.00 97.06 73 ILE A N 1
ATOM 572 C CA . ILE A 1 73 ? -12.787 7.034 -0.457 1.00 97.06 73 ILE A CA 1
ATOM 573 C C . ILE A 1 73 ? -13.719 5.893 -0.064 1.00 97.06 73 ILE A C 1
ATOM 575 O O . ILE A 1 73 ? -14.927 5.946 -0.287 1.00 97.06 73 ILE A O 1
ATOM 579 N N . TYR A 1 74 ? -13.153 4.889 0.598 1.00 97.56 74 TYR A N 1
ATOM 580 C CA . TYR A 1 74 ? -13.858 3.708 1.071 1.00 97.56 74 TYR A CA 1
ATOM 581 C C . TYR A 1 74 ? -13.717 3.572 2.585 1.00 97.56 74 TYR A C 1
ATOM 583 O O . TYR A 1 74 ? -12.640 3.782 3.150 1.00 97.56 74 TYR A O 1
ATOM 591 N N . ARG A 1 75 ? -14.801 3.167 3.248 1.00 97.12 75 ARG A N 1
ATOM 592 C CA . ARG A 1 75 ? -14.768 2.738 4.648 1.00 97.12 75 ARG A CA 1
ATOM 593 C C . ARG A 1 75 ? -14.435 1.251 4.704 1.00 97.12 75 ARG A C 1
ATOM 595 O O . ARG A 1 75 ? -14.971 0.480 3.922 1.00 97.12 75 ARG A O 1
ATOM 602 N N . ILE A 1 76 ? -13.577 0.864 5.637 1.00 96.88 76 ILE A N 1
ATOM 603 C CA . ILE A 1 76 ? -13.249 -0.534 5.919 1.00 96.88 76 ILE A CA 1
ATOM 604 C C . ILE A 1 76 ? -14.249 -1.023 6.966 1.00 96.88 76 ILE A C 1
ATOM 606 O O . ILE A 1 76 ? -14.240 -0.529 8.096 1.00 96.88 76 ILE A O 1
ATOM 610 N N . SER A 1 77 ? -15.130 -1.962 6.612 1.00 94.56 77 SER A N 1
ATOM 611 C CA . SER A 1 77 ? -16.200 -2.383 7.532 1.00 94.56 77 SER A CA 1
ATOM 612 C C . SER A 1 77 ? -15.673 -3.143 8.759 1.00 94.56 77 SER A C 1
ATOM 614 O O . SER A 1 77 ? -16.162 -2.952 9.873 1.00 94.56 77 SER A O 1
ATOM 616 N N . ASP A 1 78 ? -14.639 -3.969 8.566 1.00 96.06 78 ASP A N 1
ATOM 617 C CA . ASP A 1 78 ? -14.005 -4.787 9.599 1.00 96.06 78 ASP A CA 1
ATOM 618 C C . ASP A 1 78 ? -12.489 -4.567 9.603 1.00 96.06 78 ASP A C 1
ATOM 620 O O . ASP A 1 78 ? -11.704 -5.306 8.995 1.00 96.06 78 ASP A O 1
ATOM 624 N N . ILE A 1 79 ? -12.071 -3.530 10.334 1.00 95.75 79 ILE A N 1
ATOM 625 C CA . ILE A 1 79 ? -10.660 -3.160 10.462 1.00 95.75 79 ILE A CA 1
ATOM 626 C C . ILE A 1 79 ? -9.810 -4.291 11.060 1.00 95.75 79 ILE A C 1
ATOM 628 O O . ILE A 1 79 ? -8.690 -4.522 10.613 1.00 95.75 79 ILE A O 1
ATOM 632 N N . ARG A 1 80 ? -10.361 -5.095 11.982 1.00 94.81 80 ARG A N 1
ATOM 633 C CA . ARG A 1 80 ? -9.628 -6.209 12.609 1.00 94.81 80 ARG A CA 1
ATOM 634 C C . ARG A 1 80 ? -9.342 -7.321 11.607 1.00 94.81 80 ARG A C 1
ATOM 636 O O . ARG A 1 80 ? -8.255 -7.905 11.611 1.00 94.81 80 ARG A O 1
ATOM 643 N N . LYS A 1 81 ? -10.302 -7.627 10.729 1.00 95.75 81 LYS A N 1
ATOM 644 C CA . LYS A 1 81 ? -10.106 -8.582 9.629 1.00 95.75 81 LYS A CA 1
ATOM 645 C C . LYS A 1 81 ? -9.089 -8.058 8.617 1.00 95.75 81 LYS A C 1
ATOM 647 O O . LYS A 1 81 ? -8.236 -8.839 8.185 1.00 95.75 81 LYS A O 1
ATOM 652 N N . PHE A 1 82 ? -9.145 -6.769 8.280 1.00 96.62 82 PHE A N 1
ATOM 653 C CA . PHE A 1 82 ? -8.160 -6.115 7.417 1.00 96.62 82 PHE A CA 1
ATOM 654 C C . PHE A 1 82 ? -6.742 -6.228 8.002 1.00 96.62 82 PHE A C 1
ATOM 656 O O . PHE A 1 82 ? -5.859 -6.818 7.375 1.00 96.62 82 PHE A O 1
ATOM 663 N N . GLU A 1 83 ? -6.534 -5.787 9.245 1.00 95.44 83 GLU A N 1
ATOM 664 C CA . GLU A 1 83 ? -5.247 -5.894 9.944 1.00 95.44 83 GLU A CA 1
ATOM 665 C C . GLU A 1 83 ? -4.776 -7.348 10.050 1.00 95.44 83 GLU A C 1
ATOM 667 O O . GLU A 1 83 ? -3.600 -7.655 9.852 1.00 95.44 83 GLU A O 1
ATOM 672 N N . GLY A 1 84 ? -5.690 -8.286 10.313 1.00 94.88 84 GLY A N 1
ATOM 673 C CA . GLY A 1 84 ? -5.393 -9.715 10.341 1.00 94.88 84 GLY A CA 1
ATOM 674 C C . GLY A 1 84 ? -4.840 -10.241 9.012 1.00 94.88 84 GLY A C 1
ATOM 675 O O . GLY A 1 84 ? -3.935 -11.080 9.014 1.00 94.88 84 GLY A O 1
ATOM 676 N N . LYS A 1 85 ? -5.342 -9.748 7.873 1.00 96.31 85 LYS A N 1
ATOM 677 C CA . LYS A 1 85 ? -4.826 -10.092 6.539 1.00 96.31 85 LYS A CA 1
ATOM 678 C C . LYS A 1 85 ? -3.447 -9.486 6.295 1.00 96.31 85 LYS A C 1
ATOM 680 O O . LYS A 1 85 ? -2.550 -10.224 5.891 1.00 96.31 85 LYS A O 1
ATOM 685 N N . ILE A 1 86 ? -3.253 -8.206 6.615 1.00 96.19 86 ILE A N 1
ATOM 686 C CA . ILE A 1 86 ? -1.947 -7.535 6.503 1.00 96.19 86 ILE A CA 1
ATOM 687 C C . ILE A 1 86 ? -0.892 -8.248 7.364 1.00 96.19 86 ILE A C 1
ATOM 689 O O . ILE A 1 86 ? 0.182 -8.613 6.887 1.00 96.19 86 ILE A O 1
ATOM 693 N N . ASN A 1 87 ? -1.225 -8.577 8.613 1.00 93.50 87 ASN A N 1
ATOM 694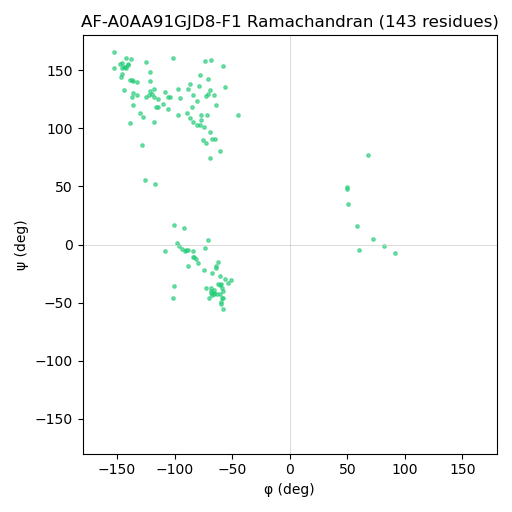 C CA . ASN A 1 87 ? -0.322 -9.269 9.533 1.00 93.50 87 ASN A CA 1
ATOM 695 C C . ASN A 1 87 ? 0.114 -10.656 9.029 1.00 93.50 87 ASN A C 1
ATOM 697 O O . ASN A 1 87 ? 1.266 -11.061 9.218 1.00 93.50 87 ASN A O 1
ATOM 701 N N . LYS A 1 88 ? -0.764 -11.394 8.335 1.00 94.75 88 LYS A N 1
ATOM 702 C CA . LYS A 1 88 ? -0.424 -12.697 7.726 1.00 94.75 88 LYS A CA 1
ATOM 703 C C . LYS A 1 88 ? 0.635 -12.587 6.624 1.00 94.75 88 LYS A C 1
ATOM 705 O O . LYS A 1 88 ? 1.254 -13.601 6.283 1.00 94.75 88 LYS A O 1
ATOM 710 N N . MET A 1 89 ? 0.864 -11.398 6.068 1.00 94.94 89 MET A N 1
ATOM 711 C CA . MET A 1 89 ? 1.872 -11.169 5.029 1.00 94.94 89 MET A CA 1
ATOM 712 C C . MET A 1 89 ? 3.292 -11.043 5.591 1.00 94.94 89 MET A C 1
ATOM 714 O O . MET A 1 89 ? 4.251 -11.215 4.836 1.00 94.94 89 MET A O 1
ATOM 718 N N . ARG A 1 90 ? 3.430 -10.819 6.910 1.00 93.81 90 ARG A N 1
ATOM 719 C CA . ARG A 1 90 ? 4.715 -10.659 7.614 1.00 93.81 90 ARG A CA 1
ATOM 720 C C . ARG A 1 90 ? 5.625 -9.638 6.920 1.00 93.81 90 ARG A C 1
ATOM 722 O O . ARG A 1 90 ? 6.788 -9.925 6.641 1.00 93.81 90 ARG A O 1
ATOM 729 N N . ILE A 1 91 ? 5.076 -8.460 6.614 1.00 94.94 91 ILE A N 1
ATOM 730 C CA . ILE A 1 91 ? 5.760 -7.411 5.840 1.00 94.94 91 ILE A CA 1
ATOM 731 C C . ILE A 1 91 ? 7.035 -6.927 6.547 1.00 94.94 91 ILE A C 1
ATOM 733 O O . ILE A 1 91 ? 8.004 -6.577 5.879 1.00 94.94 91 ILE A O 1
ATOM 737 N N . SER A 1 92 ? 7.103 -7.014 7.882 1.00 91.69 92 SER A N 1
ATOM 738 C CA . SER A 1 92 ? 8.330 -6.772 8.659 1.00 91.69 92 SER A CA 1
ATOM 739 C C . SER A 1 92 ? 9.537 -7.572 8.147 1.00 91.69 92 SER A C 1
ATOM 741 O O . SER A 1 92 ? 10.652 -7.059 8.167 1.00 91.69 92 SER A O 1
ATOM 743 N N . ASN A 1 93 ? 9.314 -8.761 7.580 1.00 94.00 93 ASN A N 1
ATOM 744 C CA . ASN A 1 93 ? 10.364 -9.654 7.084 1.00 94.00 93 ASN A CA 1
ATOM 745 C C . ASN A 1 93 ? 10.729 -9.420 5.615 1.00 94.00 93 ASN A C 1
ATOM 747 O O . ASN A 1 93 ? 11.612 -10.093 5.081 1.00 94.00 93 ASN A O 1
ATOM 751 N N . TRP A 1 94 ? 10.024 -8.530 4.921 1.00 97.00 94 TRP A N 1
ATOM 752 C CA . TRP A 1 94 ? 10.328 -8.227 3.530 1.00 97.00 94 TRP A CA 1
ATOM 753 C C . TRP A 1 94 ? 11.642 -7.440 3.462 1.00 97.00 94 TRP A C 1
ATOM 755 O O . TRP A 1 94 ? 11.911 -6.583 4.311 1.00 97.00 94 TRP A O 1
ATOM 765 N N . LYS A 1 95 ? 12.451 -7.725 2.433 1.00 98.06 95 LYS A N 1
ATOM 766 C CA . LYS A 1 95 ? 13.588 -6.881 2.050 1.00 98.06 95 LYS A CA 1
ATOM 767 C C . LYS A 1 95 ? 13.083 -5.476 1.732 1.00 98.06 95 LYS A C 1
ATOM 769 O O . LYS A 1 95 ? 11.947 -5.318 1.302 1.00 98.06 95 LYS A O 1
ATOM 774 N N . GLU A 1 96 ? 13.938 -4.477 1.884 1.00 98.19 96 GLU A N 1
ATOM 775 C CA . GLU A 1 96 ? 13.601 -3.093 1.529 1.00 98.19 96 GLU A CA 1
ATOM 776 C C . GLU A 1 96 ? 13.601 -2.858 0.010 1.00 98.19 96 GLU A C 1
ATOM 778 O O . GLU A 1 96 ? 12.955 -1.930 -0.464 1.00 98.19 96 GLU A O 1
ATOM 783 N N . LYS A 1 97 ? 14.299 -3.704 -0.762 1.00 98.50 97 LYS A N 1
ATOM 784 C CA . LYS A 1 97 ? 14.510 -3.533 -2.205 1.00 98.50 97 LYS A CA 1
ATOM 785 C C . LYS A 1 97 ? 14.321 -4.838 -2.983 1.00 98.50 97 LYS A C 1
ATOM 787 O O . LYS A 1 97 ? 14.971 -5.836 -2.663 1.00 98.50 97 LYS A O 1
ATOM 792 N N . TYR A 1 98 ? 13.525 -4.781 -4.050 1.00 98.38 98 TYR A N 1
ATOM 793 C CA . TYR A 1 98 ? 13.315 -5.855 -5.033 1.00 98.38 98 TYR A CA 1
ATOM 794 C C . TYR A 1 98 ? 13.554 -5.315 -6.446 1.00 98.38 98 TYR A C 1
ATOM 796 O O . TYR A 1 98 ? 12.788 -4.486 -6.922 1.00 98.38 98 TYR A O 1
ATOM 804 N N . VAL A 1 99 ? 14.630 -5.716 -7.127 1.00 97.81 99 VAL A N 1
ATOM 805 C CA . VAL A 1 99 ? 14.947 -5.172 -8.461 1.00 97.81 99 VAL A CA 1
ATOM 806 C C . VAL A 1 99 ? 15.357 -6.280 -9.415 1.00 97.81 99 VAL A C 1
ATOM 808 O O . VAL A 1 99 ? 16.396 -6.909 -9.211 1.00 97.81 99 VAL A O 1
ATOM 811 N N . ASN A 1 100 ? 14.597 -6.424 -10.499 1.00 97.38 100 ASN A N 1
ATOM 812 C CA . ASN A 1 100 ? 15.008 -7.156 -11.685 1.00 97.38 100 ASN A CA 1
ATOM 813 C C . ASN A 1 100 ? 15.553 -6.162 -12.721 1.00 97.38 100 ASN A C 1
ATOM 815 O O . ASN A 1 100 ? 14.814 -5.337 -13.252 1.00 97.38 100 ASN A O 1
ATOM 819 N N . LYS A 1 101 ? 16.862 -6.224 -12.980 1.00 94.69 101 LYS A N 1
ATOM 820 C CA . LYS A 1 101 ? 17.552 -5.300 -13.896 1.00 94.69 101 LYS A CA 1
ATOM 821 C C . LYS A 1 101 ? 17.398 -5.680 -15.369 1.00 94.69 101 LYS A C 1
ATOM 823 O O . LYS A 1 101 ? 17.723 -4.862 -16.221 1.00 94.69 101 LYS A O 1
ATOM 828 N N . ASP A 1 102 ? 16.904 -6.882 -15.652 1.00 96.81 102 ASP A N 1
ATOM 829 C CA . ASP A 1 102 ? 16.780 -7.405 -17.014 1.00 96.81 102 ASP A CA 1
ATOM 830 C C . ASP A 1 102 ? 15.491 -6.925 -17.707 1.00 96.81 102 ASP A C 1
ATOM 832 O O . ASP A 1 102 ? 15.290 -7.166 -18.895 1.00 96.81 102 ASP A O 1
ATOM 836 N N . ILE A 1 103 ? 14.616 -6.222 -16.976 1.00 94.56 103 ILE A N 1
ATOM 837 C CA . ILE A 1 103 ? 13.356 -5.665 -17.478 1.00 94.56 103 ILE A CA 1
ATOM 838 C C . ILE A 1 103 ? 13.420 -4.136 -17.392 1.00 94.56 103 ILE A C 1
ATOM 840 O O . ILE A 1 103 ? 13.549 -3.569 -16.305 1.00 94.56 103 ILE A O 1
ATOM 844 N N . MET A 1 104 ? 13.317 -3.469 -18.545 1.00 89.69 104 MET A N 1
ATOM 845 C CA . MET A 1 104 ? 13.443 -2.012 -18.707 1.00 89.69 104 MET A CA 1
ATOM 846 C C . MET A 1 104 ? 12.143 -1.371 -19.223 1.00 89.69 104 MET A C 1
ATOM 848 O O . MET A 1 104 ? 12.142 -0.648 -20.214 1.00 89.69 104 MET A O 1
ATOM 852 N N . ASP A 1 105 ? 11.024 -1.646 -18.558 1.00 90.69 105 ASP A N 1
ATOM 853 C CA . ASP A 1 105 ? 9.686 -1.122 -18.891 1.00 90.69 105 ASP A CA 1
ATOM 854 C C . ASP A 1 105 ? 9.272 0.096 -18.039 1.00 90.69 105 ASP A C 1
ATOM 856 O O . ASP A 1 105 ? 8.161 0.612 -18.160 1.00 90.69 105 ASP A O 1
ATOM 860 N N . GLY A 1 106 ? 10.159 0.537 -17.143 1.00 90.75 106 GLY A N 1
ATOM 861 C CA . GLY A 1 106 ? 9.921 1.651 -16.234 1.00 90.75 106 GLY A CA 1
ATOM 862 C C . GLY A 1 106 ? 8.940 1.359 -15.095 1.00 90.75 106 GLY A C 1
ATOM 863 O O . GLY A 1 106 ? 8.636 2.301 -14.365 1.00 90.75 106 GLY A O 1
ATOM 864 N N . TYR A 1 107 ? 8.449 0.123 -14.926 1.00 94.94 107 TYR A N 1
ATOM 865 C CA . TYR A 1 107 ? 7.520 -0.235 -13.854 1.00 94.94 107 TYR A CA 1
ATOM 866 C C . TYR A 1 107 ? 8.203 -0.243 -12.485 1.00 94.94 107 TYR A C 1
ATOM 868 O O . TYR A 1 107 ? 9.245 -0.874 -12.271 1.00 94.94 107 TYR A O 1
ATOM 876 N N . GLN A 1 108 ? 7.583 0.445 -11.530 1.00 96.88 108 GLN A N 1
ATOM 877 C CA . GLN A 1 108 ? 8.052 0.531 -10.154 1.00 96.88 108 GLN A CA 1
ATOM 878 C C . GLN A 1 108 ? 6.877 0.476 -9.180 1.00 96.88 108 GLN A C 1
ATOM 880 O O . GLN A 1 108 ? 5.749 0.847 -9.505 1.00 96.88 108 GLN A O 1
ATOM 885 N N . TRP A 1 109 ? 7.155 0.038 -7.956 1.00 97.94 109 TRP A N 1
ATOM 886 C CA . TRP A 1 109 ? 6.204 0.069 -6.851 1.00 97.94 109 TRP A CA 1
ATOM 887 C C . TRP A 1 109 ? 6.893 0.453 -5.545 1.00 97.94 109 TRP A C 1
ATOM 889 O O . TRP A 1 109 ? 8.091 0.215 -5.361 1.00 97.94 109 TRP A O 1
ATOM 899 N N . SER A 1 110 ? 6.133 1.020 -4.615 1.00 98.25 110 SER A N 1
ATOM 900 C CA . SER A 1 110 ? 6.593 1.270 -3.251 1.00 98.25 110 SER A CA 1
ATOM 901 C C . SER A 1 110 ? 5.4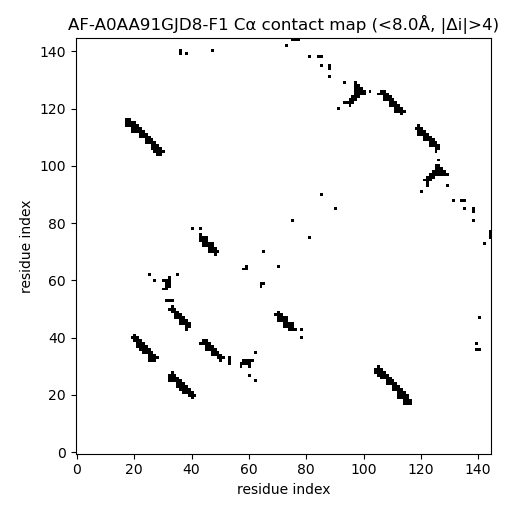81 1.035 -2.234 1.00 98.25 110 SER A C 1
ATOM 903 O O . SER A 1 110 ? 4.295 1.129 -2.540 1.00 98.25 110 SER A O 1
ATOM 905 N N . LEU A 1 111 ? 5.892 0.666 -1.025 1.00 98.62 111 LEU A N 1
ATOM 906 C CA . LEU A 1 111 ? 5.056 0.385 0.129 1.00 98.62 111 LEU A CA 1
ATOM 907 C C . LEU A 1 111 ? 5.702 1.022 1.355 1.00 98.62 111 LEU A C 1
ATOM 909 O O . LEU A 1 111 ? 6.849 0.714 1.681 1.00 98.62 111 LEU A O 1
ATOM 913 N N . THR A 1 112 ? 4.938 1.824 2.077 1.00 98.44 112 THR A N 1
ATOM 914 C CA . THR A 1 112 ? 5.333 2.399 3.359 1.00 98.44 112 THR A CA 1
ATOM 915 C C . THR A 1 112 ? 4.323 1.991 4.419 1.00 98.44 112 THR A C 1
ATOM 917 O O . THR A 1 112 ? 3.122 2.182 4.244 1.00 98.44 112 THR A O 1
ATOM 920 N N . ILE A 1 113 ? 4.808 1.442 5.532 1.00 98.06 113 ILE A N 1
ATOM 921 C CA . ILE A 1 113 ? 4.006 1.152 6.725 1.00 98.06 113 ILE A CA 1
ATOM 922 C C . ILE A 1 113 ? 4.506 2.050 7.843 1.00 98.06 113 ILE A C 1
ATOM 924 O O . ILE A 1 113 ? 5.667 1.932 8.235 1.00 98.06 113 ILE A O 1
ATOM 928 N N . LYS A 1 114 ? 3.639 2.926 8.352 1.00 97.94 114 LYS A N 1
ATOM 929 C CA . LYS A 1 114 ? 3.903 3.721 9.554 1.00 97.94 114 LYS A CA 1
ATOM 930 C C . LYS A 1 114 ? 3.263 3.029 10.749 1.00 97.94 114 LYS A C 1
ATOM 932 O O . LYS A 1 114 ? 2.100 2.623 10.684 1.00 97.94 114 LYS A O 1
ATOM 937 N N . TYR A 1 115 ? 4.009 2.912 11.835 1.00 96.88 115 TYR A N 1
ATOM 938 C CA . TYR A 1 115 ? 3.563 2.298 13.078 1.00 96.88 115 TYR A CA 1
ATOM 939 C C . TYR A 1 115 ? 3.192 3.364 14.115 1.00 96.88 115 TYR A C 1
ATOM 941 O O . TYR A 1 115 ? 3.579 4.530 14.005 1.00 96.88 115 TYR A O 1
ATOM 949 N N . LYS A 1 116 ? 2.414 2.977 15.130 1.00 96.25 116 LYS A N 1
ATOM 950 C CA . LYS A 1 116 ? 1.984 3.893 16.201 1.00 96.25 116 LYS A CA 1
ATOM 951 C C . LYS A 1 116 ? 3.127 4.373 17.098 1.00 96.25 116 LYS A C 1
ATOM 953 O O . LYS A 1 116 ? 3.017 5.446 17.680 1.00 96.25 116 LYS A O 1
ATOM 958 N N . ASP A 1 117 ? 4.213 3.608 17.185 1.00 95.56 117 ASP A N 1
ATOM 959 C CA . ASP A 1 117 ? 5.433 3.982 17.913 1.00 95.56 117 ASP A CA 1
ATOM 960 C C . ASP A 1 117 ? 6.269 5.059 17.189 1.00 95.56 117 ASP A C 1
ATOM 962 O O . ASP A 1 117 ? 7.267 5.535 17.726 1.00 95.56 117 ASP A O 1
ATOM 966 N N . GLY A 1 118 ? 5.845 5.477 15.991 1.00 95.50 118 GLY A N 1
ATOM 967 C CA . GLY A 1 118 ? 6.507 6.494 15.179 1.00 95.50 118 GLY A CA 1
ATOM 968 C C . GLY A 1 118 ? 7.525 5.935 14.187 1.00 95.50 118 GLY A C 1
ATOM 969 O O . GLY A 1 118 ? 8.002 6.684 13.333 1.00 95.50 118 GLY A O 1
ATOM 970 N N . GLU A 1 119 ? 7.839 4.639 14.237 1.00 96.00 119 GLU A N 1
ATOM 971 C CA . GLU A 1 119 ? 8.698 4.023 13.234 1.00 96.00 119 GLU A CA 1
ATOM 972 C C . GLU A 1 119 ? 7.977 3.829 11.894 1.00 96.00 119 GLU A C 1
ATOM 974 O O . GLU A 1 119 ? 6.749 3.733 11.809 1.00 96.00 119 GLU A O 1
ATOM 979 N N . ALA A 1 120 ? 8.760 3.714 10.820 1.00 96.75 120 ALA A N 1
ATOM 980 C CA . ALA A 1 120 ? 8.246 3.403 9.495 1.00 96.75 120 ALA A CA 1
ATOM 981 C C . ALA A 1 120 ? 9.126 2.376 8.779 1.00 96.75 120 ALA A C 1
ATOM 983 O O . ALA A 1 120 ? 10.354 2.431 8.846 1.00 96.75 120 ALA A O 1
ATOM 984 N N . LYS A 1 121 ? 8.495 1.462 8.036 1.00 96.19 121 LYS A N 1
ATOM 985 C CA . LYS A 1 121 ? 9.174 0.548 7.112 1.00 96.19 121 LYS A CA 1
ATOM 986 C C . LYS A 1 121 ? 8.829 0.936 5.681 1.00 96.19 121 LYS A C 1
ATOM 988 O O . LYS A 1 121 ? 7.658 0.908 5.312 1.00 96.19 121 LYS A O 1
ATOM 993 N N . SER A 1 122 ? 9.851 1.252 4.891 1.00 98.25 122 SER A N 1
ATOM 994 C CA . SER A 1 122 ? 9.720 1.549 3.462 1.00 98.25 122 SER A CA 1
ATOM 995 C C . SER A 1 122 ? 10.300 0.405 2.638 1.00 98.25 122 SER A C 1
ATOM 997 O O . SER A 1 122 ? 11.400 -0.074 2.908 1.00 98.25 122 SER A O 1
ATOM 999 N N . ILE A 1 123 ? 9.546 -0.056 1.649 1.00 98.62 123 ILE A N 1
ATOM 1000 C CA . ILE A 1 123 ? 9.911 -1.143 0.744 1.00 98.62 123 ILE A CA 1
ATOM 1001 C C . ILE A 1 123 ? 9.619 -0.678 -0.678 1.00 98.62 123 ILE A C 1
ATOM 1003 O O . ILE A 1 123 ? 8.592 -0.051 -0.923 1.00 98.62 123 ILE A O 1
ATOM 1007 N N . TYR A 1 124 ? 10.491 -0.997 -1.627 1.00 98.44 124 TYR A N 1
ATOM 1008 C CA . TYR A 1 124 ? 10.277 -0.651 -3.025 1.00 98.44 124 TYR A CA 1
ATOM 1009 C C . TYR A 1 124 ? 10.755 -1.741 -3.971 1.00 98.44 124 TYR A C 1
ATOM 1011 O O . TYR A 1 124 ? 11.599 -2.580 -3.630 1.00 98.44 124 TYR A O 1
ATOM 1019 N N . GLY A 1 125 ? 10.246 -1.689 -5.197 1.00 98.19 125 GLY A N 1
ATOM 1020 C CA . GLY A 1 125 ? 10.751 -2.537 -6.250 1.00 98.19 125 GLY A CA 1
ATOM 1021 C C . GLY A 1 125 ? 10.597 -1.998 -7.659 1.00 98.19 125 GLY A C 1
ATOM 1022 O O . GLY A 1 125 ? 9.894 -1.028 -7.921 1.00 98.19 125 GLY A O 1
ATOM 1023 N N . SER A 1 126 ? 11.332 -2.649 -8.552 1.00 97.94 126 SER A N 1
ATOM 1024 C CA . SER A 1 126 ? 11.389 -2.405 -9.988 1.00 97.94 126 SER A CA 1
ATOM 1025 C C . SER A 1 126 ? 11.411 -3.772 -10.653 1.00 97.94 126 SER A C 1
ATOM 1027 O O . SER A 1 126 ? 12.425 -4.468 -10.587 1.00 97.94 126 SER A O 1
ATOM 1029 N N . ASN A 1 127 ? 10.285 -4.181 -11.233 1.00 97.12 127 ASN A N 1
ATOM 1030 C CA . ASN A 1 127 ? 10.134 -5.472 -11.920 1.00 97.12 127 ASN A CA 1
ATOM 1031 C C . ASN A 1 127 ? 10.401 -6.739 -11.087 1.00 97.12 127 ASN A C 1
ATOM 1033 O O . ASN A 1 127 ? 10.573 -7.823 -11.639 1.00 97.12 127 ASN A O 1
ATOM 1037 N N . ASP A 1 128 ? 10.424 -6.622 -9.761 1.00 98.06 128 ASP A N 1
ATOM 1038 C CA . ASP A 1 128 ? 10.555 -7.745 -8.831 1.00 98.06 128 ASP A CA 1
ATOM 1039 C C . ASP A 1 128 ? 9.708 -7.485 -7.580 1.00 98.06 128 ASP A C 1
ATOM 1041 O O . ASP A 1 128 ? 9.446 -6.330 -7.224 1.00 98.06 128 ASP A O 1
ATOM 1045 N N . GLN A 1 129 ? 9.256 -8.554 -6.925 1.00 97.81 129 GLN A N 1
ATOM 1046 C CA . GLN A 1 129 ? 8.287 -8.485 -5.837 1.00 97.81 129 GLN A CA 1
ATOM 1047 C C . GLN A 1 129 ? 8.404 -9.653 -4.839 1.00 97.81 129 GLN A C 1
ATOM 1049 O O . GLN A 1 129 ? 8.805 -10.763 -5.194 1.00 97.81 129 GLN A O 1
ATOM 1054 N N . PRO A 1 130 ? 8.024 -9.452 -3.563 1.00 97.75 130 PRO A N 1
ATOM 1055 C CA . PRO A 1 130 ? 7.972 -10.530 -2.580 1.00 97.75 130 PRO A CA 1
ATOM 1056 C C . PRO A 1 130 ? 6.863 -11.543 -2.887 1.00 97.75 130 PRO A C 1
ATOM 1058 O O . PRO A 1 130 ? 5.849 -11.230 -3.501 1.00 97.75 130 PRO A O 1
ATOM 1061 N N . LYS A 1 131 ? 6.994 -12.761 -2.346 1.00 97.19 131 LYS A N 1
ATOM 1062 C CA . LYS A 1 131 ? 6.055 -13.877 -2.592 1.00 97.19 131 LYS A CA 1
ATOM 1063 C C . LYS A 1 131 ? 4.577 -13.558 -2.321 1.00 97.19 131 LYS A C 1
ATOM 1065 O O . LYS A 1 131 ? 3.717 -14.128 -2.972 1.00 97.19 131 LYS A O 1
ATOM 1070 N N . LYS A 1 132 ? 4.285 -12.698 -1.340 1.00 97.69 132 LYS A N 1
ATOM 1071 C CA . LYS A 1 132 ? 2.915 -12.328 -0.932 1.00 97.69 132 LYS A CA 1
ATOM 1072 C C . LYS A 1 132 ? 2.459 -10.977 -1.484 1.00 97.69 132 LYS A C 1
ATOM 1074 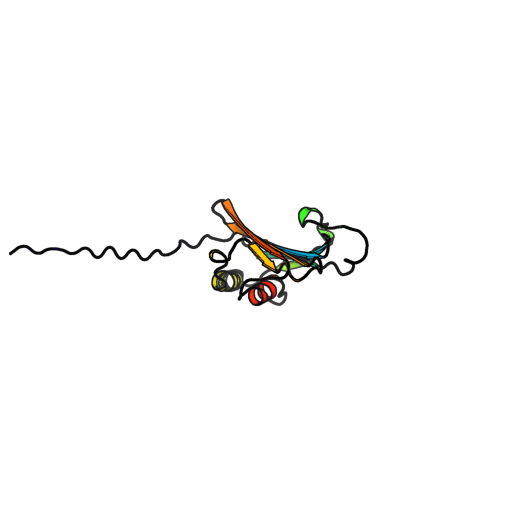O O . LYS A 1 132 ? 1.506 -10.395 -0.975 1.00 97.69 132 LYS A O 1
ATOM 1079 N N . TYR A 1 133 ? 3.152 -10.464 -2.493 1.00 97.75 133 TYR A N 1
ATOM 1080 C CA . TYR A 1 133 ? 2.835 -9.178 -3.092 1.00 97.75 133 TYR A CA 1
ATOM 1081 C C . TYR A 1 133 ? 1.413 -9.141 -3.663 1.00 97.75 133 TYR A C 1
ATOM 1083 O O . TYR A 1 133 ? 0.634 -8.276 -3.283 1.00 97.75 133 TYR A O 1
ATOM 1091 N N . ASP A 1 134 ? 1.016 -10.131 -4.464 1.00 97.19 134 ASP A N 1
ATOM 1092 C CA . ASP A 1 134 ? -0.327 -10.150 -5.062 1.00 97.19 134 ASP A CA 1
ATOM 1093 C C . ASP A 1 134 ? -1.441 -10.228 -4.003 1.00 97.19 134 ASP A C 1
ATOM 1095 O O . ASP A 1 134 ? -2.507 -9.633 -4.163 1.00 97.19 134 ASP A O 1
ATOM 1099 N N . GLU A 1 135 ? -1.195 -10.934 -2.892 1.00 97.44 135 GLU A N 1
ATOM 1100 C CA . GLU A 1 135 ? -2.110 -10.961 -1.745 1.00 97.44 135 GLU A CA 1
ATOM 1101 C C . GLU A 1 135 ? -2.256 -9.565 -1.124 1.00 97.44 135 GLU A C 1
ATOM 1103 O O . GLU A 1 135 ? -3.375 -9.156 -0.813 1.00 97.44 135 GLU A O 1
ATOM 1108 N N . LEU A 1 136 ? -1.151 -8.825 -0.970 1.00 97.56 136 LEU A N 1
ATOM 1109 C CA . LEU A 1 136 ? -1.170 -7.445 -0.484 1.00 97.56 136 LEU A CA 1
ATOM 1110 C C . LEU A 1 136 ? -2.011 -6.554 -1.395 1.00 97.56 136 LEU A C 1
ATOM 1112 O O . LEU A 1 136 ? -2.915 -5.879 -0.906 1.00 97.56 136 LEU A O 1
ATOM 1116 N N . ILE A 1 137 ? -1.765 -6.585 -2.707 1.00 97.62 137 ILE A N 1
ATOM 1117 C CA . ILE A 1 137 ? -2.480 -5.728 -3.661 1.00 97.62 137 ILE A CA 1
ATOM 1118 C C . ILE A 1 137 ? -3.982 -6.005 -3.623 1.00 97.62 137 ILE A C 1
ATOM 1120 O O . ILE A 1 137 ? -4.777 -5.068 -3.566 1.00 97.62 137 ILE A O 1
ATOM 1124 N N . ARG A 1 138 ? -4.383 -7.280 -3.567 1.00 96.81 138 ARG A N 1
ATOM 1125 C CA . ARG A 1 138 ? -5.798 -7.646 -3.420 1.00 96.81 138 ARG A CA 1
ATOM 1126 C C . ARG A 1 138 ? -6.408 -7.044 -2.161 1.00 96.81 138 ARG A C 1
ATOM 1128 O O . ARG A 1 138 ? -7.487 -6.480 -2.236 1.00 96.81 138 ARG A O 1
ATOM 1135 N N . VAL A 1 139 ? -5.732 -7.127 -1.016 1.00 97.00 139 VAL A N 1
ATOM 1136 C CA . VAL A 1 139 ? -6.263 -6.588 0.248 1.00 97.00 139 VAL A CA 1
ATOM 1137 C C . VAL A 1 139 ? -6.377 -5.067 0.217 1.00 97.00 139 VAL A C 1
ATOM 1139 O O . VAL A 1 139 ? -7.391 -4.525 0.654 1.00 97.00 139 VAL A O 1
ATOM 1142 N N . LEU A 1 140 ? -5.371 -4.372 -0.315 1.00 97.56 140 LEU A N 1
ATOM 1143 C CA . LEU A 1 140 ? -5.385 -2.912 -0.357 1.00 97.56 140 LEU A CA 1
ATOM 1144 C C . LEU A 1 140 ? -6.480 -2.382 -1.298 1.00 97.56 140 LEU A C 1
ATOM 1146 O O . LEU A 1 140 ? -7.239 -1.490 -0.917 1.00 97.56 140 LEU A O 1
ATOM 1150 N N . PHE A 1 141 ? -6.634 -2.982 -2.480 1.00 96.62 141 PHE A N 1
ATOM 1151 C CA . PHE A 1 141 ? -7.556 -2.495 -3.512 1.00 96.62 141 PHE A CA 1
ATOM 1152 C C . PHE A 1 141 ? -8.939 -3.177 -3.524 1.00 96.62 141 PHE A C 1
ATOM 1154 O O . PHE A 1 141 ? -9.783 -2.776 -4.315 1.00 96.62 141 PHE A O 1
ATOM 1161 N N . ASN A 1 142 ? -9.224 -4.159 -2.658 1.00 92.69 142 ASN A N 1
ATOM 1162 C CA . ASN A 1 142 ? -10.559 -4.776 -2.583 1.00 92.69 142 ASN A CA 1
ATOM 1163 C C . ASN A 1 142 ? -11.593 -3.831 -1.952 1.00 92.69 142 ASN A C 1
ATOM 1165 O O . ASN A 1 142 ? -11.518 -3.569 -0.755 1.00 92.69 142 ASN A O 1
ATOM 1169 N N . THR A 1 143 ? -12.565 -3.343 -2.714 1.00 84.69 143 THR A N 1
ATOM 1170 C CA . THR A 1 143 ? -13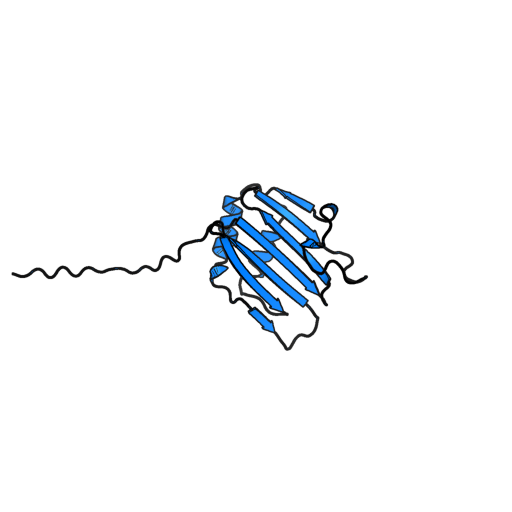.576 -2.373 -2.257 1.00 84.69 143 THR A CA 1
ATOM 1171 C C . THR A 1 143 ? -14.829 -3.006 -1.641 1.00 84.69 143 THR A C 1
ATOM 1173 O O . THR A 1 143 ? -15.662 -2.279 -1.111 1.00 84.69 143 THR A O 1
ATOM 1176 N N . GLU A 1 144 ? -14.957 -4.336 -1.655 1.00 75.00 144 GLU A N 1
ATOM 1177 C CA . GLU A 1 144 ? -16.157 -5.064 -1.203 1.00 75.00 144 GLU A CA 1
ATOM 1178 C C . GLU A 1 144 ? -16.128 -5.486 0.283 1.00 75.00 144 GLU A C 1
ATOM 1180 O O . GLU A 1 144 ? -16.900 -6.354 0.694 1.00 75.00 144 GLU A O 1
ATOM 1185 N N . GLU A 1 145 ? -15.215 -4.934 1.092 1.00 56.81 145 GLU A N 1
ATOM 1186 C CA . GLU A 1 145 ? -15.030 -5.326 2.503 1.00 56.81 145 GLU A CA 1
ATOM 1187 C C . GLU A 1 145 ? -15.646 -4.378 3.522 1.00 56.81 145 GLU A C 1
ATOM 1189 O O . GLU A 1 145 ? -15.126 -3.267 3.769 1.00 56.81 145 GLU A O 1
#

Solvent-accessible surface area (backbone atoms only — not comparable to full-atom values): 8621 Å² total; per-residue (Å²): 137,85,83,82,81,80,79,80,79,76,79,72,81,69,76,79,82,76,55,72,38,35,39,38,38,39,33,28,43,76,62,21,37,38,36,37,38,41,35,37,57,87,78,28,33,34,39,38,33,73,47,90,62,70,85,62,71,83,60,36,62,50,76,92,64,51,61,75,87,65,40,50,78,43,69,44,75,50,52,67,60,51,53,54,56,57,59,73,61,47,64,89,75,52,69,51,69,29,74,36,85,91,59,89,78,48,46,34,40,41,40,38,41,34,32,71,91,70,53,70,51,65,29,38,28,29,76,38,75,63,97,56,44,70,61,49,52,51,64,74,70,53,84,91,75

Foldseek 3Di:
DDDDPDPPPPPPPPPDDFAFAKKKKFKDAPLETQKIKIAGLVQQKMWIAGDPCSVDDDDDSDPVRDPPVRTDMAHHPDSPVLVVLVVVVVCVPDDQEFEDPVDDRRIKMKMWTAGPVGDIRIHMYDPGDDPCVVSVVCSRPPRPD

Secondary structure (DSSP, 8-state):
-----------------PPEEEEEEEEEETTEEEEEEEEETTTTEEEEEE-S-TTSSS--SSGGGS-GGG-EEEE-S-HHHHHHHHHHT-GGGS-SEEE-TT--S-EEEEEEEEETTS-EEEEEEEB---TTHHHHHHHHH----

pLDDT: mean 87.71, std 17.46, range [36.62, 98.62]

Mean predicted aligned error: 7.38 Å

Radius of gyration: 19.53 Å; Cα contacts (8 Å, |Δi|>4): 221; chains: 1; bounding box: 39×49×69 Å

Nearest PDB structures (foldseek):
  3vv1-assembly1_B  TM=5.985E-01  e=5.191E+00  Caenorhabditis elegans
  6lkz-assembly1_D  TM=4.366E-01  e=3.566E+00  Phaeodactylum tricornutum
  2rk9-assembly1_A  TM=2.469E-01  e=1.310E+00  Vibrio splendidus 12B01
  6qj1-assembly1_A  TM=3.026E-01  e=4.302E+00  Thermochaetoides thermophila
  5wtb-assembly3_B  TM=2.542E-01  e=8.564E+00  Staphylococcus aureus subsp. aureus Mu50

Organism: NCBI:txid332949

Sequence (145 aa):
MLAVIVLFSGCTNREERKEIKEISYMTSSFGVLSKAVEVNIEDATKKIFINNDYSRSGVPNKIENIPESDFEIYRISDIRKFEGKINKMRISNWKEKYVNKDIMDGYQWSLTIKYKDGEAKSIYGSNDQPKKYDELIRVLFNTEE